Protein AF-A0A9J6QCY3-F1 (afdb_monomer)

Solvent-accessible surface area (backbone atoms only — not comparable to full-atom values): 6955 Å² total; per-residue (Å²): 139,77,84,86,70,73,96,70,59,97,80,61,74,57,69,66,60,57,53,52,51,51,53,46,30,73,78,36,60,79,44,43,41,66,55,47,47,51,53,42,42,75,72,70,43,91,70,72,58,58,68,56,45,37,52,52,29,56,79,67,72,49,56,43,74,75,78,81,73,84,75,84,85,71,83,89,66,48,100,48,88,86,70,32,75,53,72,49,66,72,63,67,48,83,44,91,100,48,70,41,66,49,75,46,78,43,73,52

Nearest PDB structures (foldseek):
  7egh-assembly1_A  TM=1.444E-01  e=7.334E+00  Homo sapiens

Organism: NCBI:txid2926470

pLDDT: mean 86.69, std 13.86, range [41.97, 98.12]

Secondary structure (DSSP, 8-state):
----S-S--TT---HHHHHHHHHHHHH-TT--HHHHHHHHHHTT-----HHHHHHHHHHTT---SPPPPPP--S----SSTTS-EEEEE---EEETTEEE-PEEEEE-

Foldseek 3Di:
DDDPDDPDDVPPDDVVQLVLLVVLCVVPVQDALVVSQVVVVVVVDDDDDSVVSRVSCVVVVSGHDDDPDDPPPDDPADPDWPPDKDWDFPDWDDDDPGIDTDIDIDGD

Radius of gyration: 24.91 Å; Cα contacts (8 Å, |Δi|>4): 96; chains: 1; bounding box: 46×58×63 Å

Sequence (108 aa):
DRSRAPRHSPNQTPDVTTDLLRIAHATHARWGARKVKRWLEDLGHAMPACSTVHNLMARHGLLPGLPPGIPATGRFEHDEPNRLWQMDFKGHFPFGGGRCHPLTLLDD

Structure (mmCIF, N/CA/C/O backbone):
data_AF-A0A9J6QCY3-F1
#
_entry.id   AF-A0A9J6QCY3-F1
#
loop_
_atom_site.group_PDB
_atom_site.id
_atom_site.type_symbol
_atom_site.label_atom_id
_atom_site.label_alt_id
_atom_site.label_comp_id
_atom_site.label_asym_id
_atom_site.label_entity_id
_atom_site.label_seq_id
_atom_site.pdbx_PDB_ins_code
_atom_site.Cartn_x
_atom_site.Cartn_y
_atom_site.Cartn_z
_atom_site.occupancy
_atom_site.B_iso_or_equiv
_atom_site.auth_seq_id
_atom_site.auth_comp_id
_atom_site.auth_asym_id
_atom_site.auth_atom_id
_atom_site.pdbx_PDB_model_num
ATOM 1 N N . ASP A 1 1 ? -0.848 -35.412 17.802 1.00 52.56 1 ASP A N 1
ATOM 2 C CA . ASP A 1 1 ? -0.262 -34.065 17.782 1.00 52.56 1 ASP A CA 1
ATOM 3 C C . ASP A 1 1 ? -1.228 -33.101 18.465 1.00 52.56 1 ASP A C 1
ATOM 5 O O . ASP A 1 1 ? -2.372 -33.011 18.034 1.00 52.56 1 ASP A O 1
ATOM 9 N N . ARG A 1 2 ? -0.872 -32.528 19.622 1.00 44.38 2 ARG A N 1
ATOM 10 C CA . ARG A 1 2 ? -1.777 -31.658 20.401 1.00 44.38 2 ARG A CA 1
ATOM 11 C C . ARG A 1 2 ? -1.351 -30.208 20.204 1.00 44.38 2 ARG A C 1
ATOM 13 O O . ARG A 1 2 ? -0.189 -29.876 20.414 1.00 44.38 2 ARG A O 1
ATOM 20 N N . SER A 1 3 ? -2.309 -29.361 19.828 1.00 51.38 3 SER A N 1
ATOM 21 C CA . SER A 1 3 ? -2.117 -27.916 19.674 1.00 51.38 3 SER A CA 1
ATOM 22 C C . SER A 1 3 ? -1.394 -27.313 20.886 1.00 51.38 3 SER A C 1
ATOM 24 O O . SER A 1 3 ? -1.799 -27.527 22.029 1.00 51.38 3 SER A O 1
ATOM 26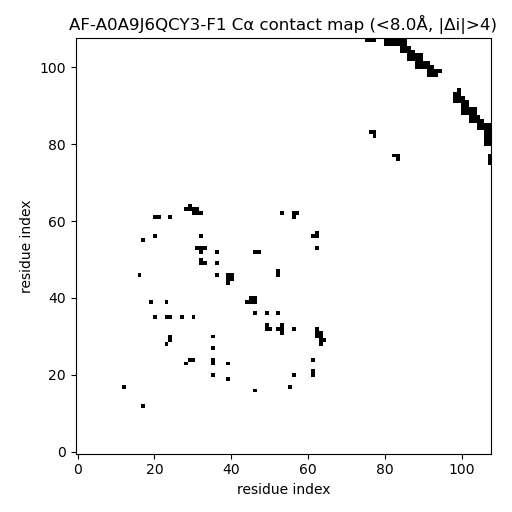 N N . ARG A 1 4 ? -0.324 -26.551 20.620 1.00 66.81 4 ARG A N 1
ATOM 27 C CA . ARG A 1 4 ? 0.487 -25.821 21.616 1.00 66.81 4 ARG A CA 1
ATOM 28 C C . ARG A 1 4 ? -0.078 -24.433 21.941 1.00 66.81 4 ARG A C 1
ATOM 30 O O . ARG A 1 4 ? 0.583 -23.652 22.619 1.00 66.81 4 ARG A O 1
ATOM 37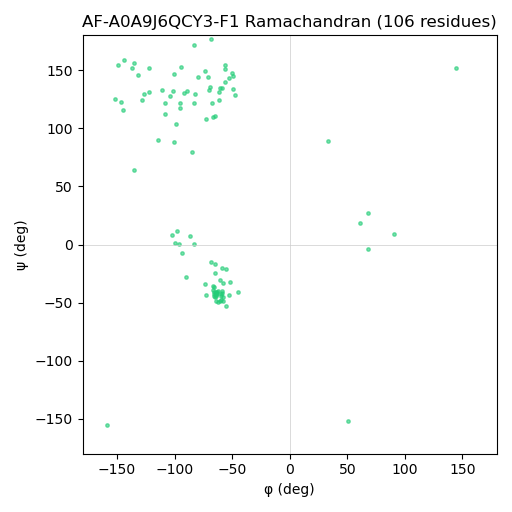 N N . ALA A 1 5 ? -1.265 -24.100 21.435 1.00 54.53 5 ALA A N 1
ATOM 38 C CA . ALA A 1 5 ? -1.876 -22.807 21.699 1.00 54.53 5 ALA A CA 1
ATOM 39 C C . ALA A 1 5 ? -2.328 -22.713 23.173 1.00 54.53 5 ALA A C 1
ATOM 41 O O . ALA A 1 5 ? -2.954 -23.649 23.682 1.00 54.53 5 ALA A O 1
ATOM 42 N N . PRO A 1 6 ? -2.027 -21.607 23.880 1.00 59.25 6 PRO A N 1
ATOM 43 C CA . PRO A 1 6 ? -2.514 -21.393 25.237 1.00 59.25 6 PRO A CA 1
ATOM 44 C C . PRO A 1 6 ? -4.047 -21.359 25.243 1.00 59.25 6 PRO A C 1
ATOM 46 O O . PRO A 1 6 ? -4.664 -20.700 24.411 1.00 59.25 6 PRO A O 1
ATOM 49 N N . ARG A 1 7 ? -4.667 -22.066 26.199 1.00 56.66 7 ARG A N 1
ATOM 50 C CA . ARG A 1 7 ? -6.137 -22.182 26.314 1.00 56.66 7 ARG A CA 1
ATOM 51 C C . ARG A 1 7 ? -6.832 -20.856 26.632 1.00 56.66 7 ARG A C 1
ATOM 53 O O . ARG A 1 7 ? -8.042 -20.757 26.497 1.00 56.66 7 ARG A O 1
ATOM 60 N N . HIS A 1 8 ? -6.070 -19.871 27.090 1.00 41.97 8 HIS A N 1
ATOM 61 C CA . HIS A 1 8 ? -6.556 -18.564 27.488 1.00 41.97 8 HIS A CA 1
ATOM 62 C C . HIS A 1 8 ? -5.499 -17.530 27.100 1.00 41.97 8 HIS A C 1
ATOM 64 O O . HIS A 1 8 ? -4.373 -17.579 27.599 1.00 41.97 8 HIS A O 1
ATOM 70 N N . SER A 1 9 ? -5.840 -16.621 26.185 1.00 57.78 9 SER A N 1
ATOM 71 C CA . SER A 1 9 ? -5.009 -15.463 25.862 1.00 57.78 9 SER A CA 1
ATOM 72 C C . SER A 1 9 ? -5.704 -14.218 26.413 1.00 57.78 9 SER A C 1
ATOM 74 O O . SER A 1 9 ? -6.757 -13.852 25.900 1.00 57.78 9 SER A O 1
ATOM 76 N N . PRO A 1 10 ? -5.146 -13.548 27.436 1.00 53.09 10 PRO A N 1
ATOM 77 C CA . PRO A 1 10 ? -5.741 -12.340 28.018 1.00 53.09 10 PRO A CA 1
ATOM 78 C C . PRO A 1 10 ? -5.934 -11.200 27.004 1.00 53.09 10 PRO A C 1
ATOM 80 O O . PRO A 1 10 ? -6.740 -10.307 27.224 1.00 53.09 10 PRO A O 1
ATOM 83 N N . ASN A 1 11 ? -5.204 -11.251 25.883 1.00 52.69 11 ASN A N 1
ATOM 84 C CA . ASN A 1 11 ? -5.264 -10.285 24.787 1.00 52.69 11 ASN A CA 1
ATOM 85 C C . ASN A 1 11 ? -6.151 -10.748 23.621 1.00 52.69 11 ASN A C 1
ATOM 87 O O . ASN A 1 11 ? -6.091 -10.167 22.534 1.00 52.69 11 ASN A O 1
ATOM 91 N N . GLN A 1 12 ? -6.941 -11.810 23.800 1.00 57.03 12 GLN A N 1
ATOM 92 C CA . GLN A 1 12 ? -7.908 -12.222 22.794 1.00 57.03 12 GLN A CA 1
ATOM 93 C C . GLN A 1 12 ? -8.977 -11.134 22.692 1.00 57.03 12 GLN A C 1
ATOM 95 O O . GLN A 1 12 ? -9.743 -10.900 23.623 1.00 57.03 12 GLN A O 1
ATOM 100 N N . THR A 1 13 ? -8.972 -10.407 21.574 1.00 57.66 13 THR A N 1
ATOM 101 C CA . THR A 1 13 ? -9.986 -9.387 21.306 1.00 57.66 13 THR A CA 1
ATOM 102 C C . THR A 1 13 ? -11.361 -10.060 21.325 1.00 57.66 13 THR A C 1
ATOM 104 O O . THR A 1 13 ? -11.477 -11.138 20.736 1.00 57.66 1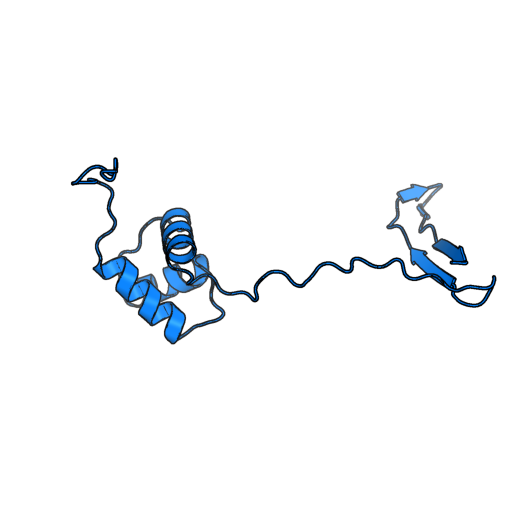3 THR A O 1
ATOM 107 N N . PRO A 1 14 ? -12.374 -9.477 21.994 1.00 62.47 14 PRO A N 1
ATOM 108 C CA . PRO A 1 14 ? -13.687 -10.097 22.112 1.00 62.47 14 PRO A CA 1
ATOM 109 C C . PRO A 1 14 ? -14.249 -10.480 20.743 1.00 62.47 14 PRO A C 1
ATOM 111 O O . PRO A 1 14 ? -14.090 -9.724 19.780 1.00 62.47 14 PRO A O 1
ATOM 114 N N . ASP A 1 15 ? -14.957 -11.608 20.675 1.00 71.06 15 ASP A N 1
ATOM 115 C CA . ASP A 1 15 ? -15.603 -12.086 19.443 1.00 71.06 15 ASP A CA 1
ATOM 116 C C . ASP A 1 15 ? -16.480 -10.995 18.798 1.00 71.06 15 ASP A C 1
ATOM 118 O O . ASP A 1 15 ? -16.471 -10.825 17.579 1.0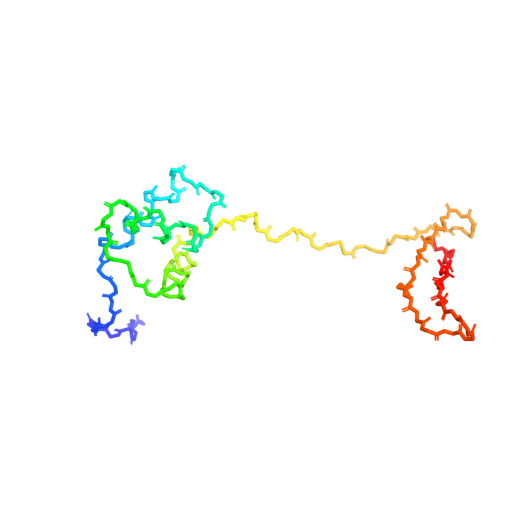0 71.06 15 ASP A O 1
ATOM 122 N N . VAL A 1 16 ? -17.076 -10.130 19.628 1.00 82.38 16 VAL A N 1
ATOM 123 C CA . VAL A 1 16 ? -17.847 -8.942 19.229 1.00 82.38 16 VAL A CA 1
ATOM 124 C C . VAL A 1 16 ? -17.082 -8.017 18.275 1.00 82.38 16 VAL A C 1
ATOM 126 O O . VAL A 1 16 ? -17.650 -7.545 17.294 1.00 82.38 16 VAL A O 1
ATOM 129 N N . THR A 1 17 ? -15.795 -7.739 18.515 1.00 88.81 17 THR A N 1
ATOM 130 C CA . THR A 1 17 ? -15.024 -6.866 17.613 1.00 88.81 17 THR A CA 1
ATOM 131 C C . THR A 1 17 ? -14.855 -7.526 16.252 1.00 88.81 17 THR A C 1
ATOM 133 O O . THR A 1 17 ? -14.980 -6.861 15.229 1.00 88.81 17 THR A O 1
ATOM 136 N N . THR A 1 18 ? -14.597 -8.832 16.223 1.00 89.44 18 THR A N 1
ATOM 137 C CA . THR A 1 18 ? -14.444 -9.577 14.968 1.00 89.44 18 THR A CA 1
ATOM 138 C C . THR A 1 18 ? -15.749 -9.587 14.177 1.00 89.44 18 THR A C 1
ATOM 140 O O . THR A 1 18 ? -15.722 -9.368 12.966 1.00 89.44 18 THR A O 1
ATOM 143 N N . ASP A 1 19 ? -16.887 -9.759 14.846 1.00 92.50 19 ASP A N 1
ATOM 144 C CA . ASP A 1 19 ? -18.206 -9.717 14.211 1.00 92.50 19 ASP A CA 1
ATOM 145 C C . ASP A 1 19 ? -18.527 -8.337 13.632 1.00 92.50 19 ASP A C 1
ATOM 147 O O . ASP A 1 19 ? -18.952 -8.236 12.478 1.00 92.50 19 ASP A O 1
ATOM 151 N N . LEU A 1 20 ? -18.214 -7.259 14.360 1.00 95.12 20 LEU A N 1
ATOM 152 C CA . LEU A 1 20 ? -18.324 -5.894 13.836 1.00 95.12 20 LEU A CA 1
ATOM 153 C C . LEU A 1 20 ? -17.457 -5.692 12.587 1.00 95.12 20 LEU A C 1
ATOM 155 O O . LEU A 1 20 ? -17.901 -5.070 11.623 1.00 95.12 20 LEU A O 1
ATOM 159 N N . LEU A 1 21 ? -16.240 -6.247 12.563 1.00 95.25 21 LEU A N 1
ATOM 160 C CA . LEU A 1 21 ? -15.371 -6.181 11.386 1.00 95.25 21 LEU A CA 1
ATOM 161 C C . LEU A 1 21 ? -15.936 -6.977 10.201 1.00 95.25 21 LEU A C 1
ATOM 163 O O . LEU A 1 21 ? -15.794 -6.525 9.065 1.00 95.25 21 LEU A O 1
ATOM 167 N N . ARG A 1 22 ? -16.598 -8.120 10.431 1.00 94.19 22 ARG A N 1
ATOM 168 C CA . ARG A 1 22 ? -17.275 -8.884 9.365 1.00 94.19 22 ARG A CA 1
ATOM 169 C C . ARG A 1 22 ? -18.451 -8.111 8.784 1.00 94.19 22 ARG A C 1
ATOM 171 O O . ARG A 1 22 ? -18.569 -8.038 7.564 1.00 94.19 22 ARG A O 1
ATOM 178 N N . ILE A 1 23 ? -19.273 -7.501 9.638 1.00 94.69 23 ILE A N 1
ATOM 179 C CA . ILE A 1 23 ? -20.389 -6.646 9.212 1.00 94.69 23 ILE A CA 1
ATOM 180 C C . ILE A 1 23 ? -19.848 -5.462 8.406 1.00 94.69 23 ILE A C 1
ATOM 182 O O . ILE A 1 23 ? -20.299 -5.219 7.291 1.00 94.69 23 ILE A O 1
ATOM 186 N N . ALA A 1 24 ? -18.827 -4.772 8.919 1.00 95.44 24 ALA A N 1
ATOM 187 C CA . ALA A 1 24 ? -18.203 -3.653 8.224 1.00 95.44 24 ALA A CA 1
ATOM 188 C C . ALA A 1 24 ? -17.628 -4.063 6.861 1.00 95.44 24 ALA A C 1
ATOM 190 O O . ALA A 1 24 ? -17.793 -3.338 5.884 1.00 95.44 24 ALA A O 1
ATOM 191 N N . HIS A 1 25 ? -16.980 -5.227 6.778 1.00 94.62 25 HIS A N 1
ATOM 192 C CA . HIS A 1 25 ? -16.448 -5.752 5.525 1.00 94.62 25 HIS A CA 1
ATOM 193 C C . HIS A 1 25 ? -17.562 -6.099 4.526 1.00 94.62 25 HIS A C 1
ATOM 195 O O . HIS A 1 25 ? -17.448 -5.750 3.355 1.00 94.62 25 HIS A O 1
ATOM 201 N N . ALA A 1 26 ? -18.657 -6.719 4.975 1.00 93.44 26 ALA A N 1
ATOM 202 C CA . ALA A 1 26 ? -19.800 -7.034 4.118 1.00 93.44 26 ALA A CA 1
ATOM 203 C C . ALA A 1 26 ? -20.478 -5.767 3.566 1.00 93.44 26 ALA A C 1
ATOM 205 O O . ALA A 1 26 ? -20.813 -5.707 2.385 1.00 93.44 26 ALA A O 1
ATOM 206 N N . THR A 1 27 ? -20.621 -4.729 4.393 1.00 95.81 27 THR A N 1
ATOM 207 C CA . THR A 1 27 ? -21.200 -3.437 3.988 1.00 95.81 27 THR A CA 1
ATOM 208 C C . THR A 1 27 ? -20.240 -2.623 3.112 1.00 95.81 27 THR A C 1
ATOM 210 O O . THR A 1 27 ? -20.660 -1.909 2.199 1.00 95.81 27 THR A O 1
ATOM 213 N N . HIS A 1 28 ? -18.932 -2.725 3.366 1.00 95.38 28 HIS A N 1
ATOM 214 C CA . HIS A 1 28 ? -17.899 -1.898 2.747 1.00 95.38 28 HIS A CA 1
ATOM 215 C C . HIS A 1 28 ? -16.686 -2.720 2.285 1.00 95.38 28 HIS A C 1
ATOM 217 O O . HIS A 1 28 ? -15.555 -2.494 2.720 1.00 95.38 28 HIS A O 1
ATOM 223 N N . ALA A 1 29 ? -16.894 -3.618 1.319 1.00 91.81 29 ALA A N 1
ATOM 224 C CA . ALA A 1 29 ? -15.892 -4.591 0.859 1.00 91.81 29 ALA A CA 1
ATOM 225 C C . ALA A 1 29 ? -14.542 -4.000 0.393 1.00 91.81 29 ALA A C 1
ATOM 227 O O . ALA A 1 29 ? -13.529 -4.693 0.362 1.00 91.81 29 ALA A O 1
ATOM 228 N N . ARG A 1 30 ? -14.498 -2.711 0.023 1.00 93.31 30 ARG A N 1
ATOM 229 C CA . ARG A 1 30 ? -13.276 -2.017 -0.433 1.00 93.31 30 ARG A CA 1
ATOM 230 C C . ARG A 1 30 ? -12.552 -1.235 0.669 1.00 93.31 30 ARG A C 1
ATOM 232 O O . ARG A 1 30 ? -11.563 -0.558 0.387 1.00 93.31 30 ARG A O 1
ATOM 239 N N . TRP A 1 31 ? -13.048 -1.241 1.904 1.00 96.19 31 TRP A N 1
ATOM 240 C CA . TRP A 1 31 ? -12.483 -0.430 2.980 1.00 96.19 31 TRP A CA 1
ATOM 241 C C . TRP A 1 31 ? -11.428 -1.178 3.781 1.00 96.19 31 TRP A C 1
ATOM 243 O O . TRP A 1 31 ? -11.629 -2.293 4.244 1.00 96.19 31 TRP A O 1
ATOM 253 N N . GLY A 1 32 ? -10.282 -0.522 3.968 1.00 94.44 32 GLY A N 1
ATOM 254 C CA . GLY A 1 32 ? -9.214 -1.030 4.820 1.00 94.44 32 GLY A CA 1
ATOM 255 C C . GLY A 1 32 ? -9.449 -0.693 6.289 1.00 94.44 32 GLY A C 1
ATOM 256 O O . GLY A 1 32 ? -10.292 0.142 6.626 1.00 94.44 32 GLY A O 1
ATOM 257 N N . ALA A 1 33 ? -8.614 -1.273 7.152 1.00 96.19 33 ALA A N 1
ATOM 258 C CA . ALA A 1 33 ? -8.680 -1.149 8.610 1.00 96.19 33 ALA A CA 1
ATOM 259 C C . ALA A 1 33 ? -8.910 0.274 9.130 1.00 96.19 33 ALA A C 1
ATOM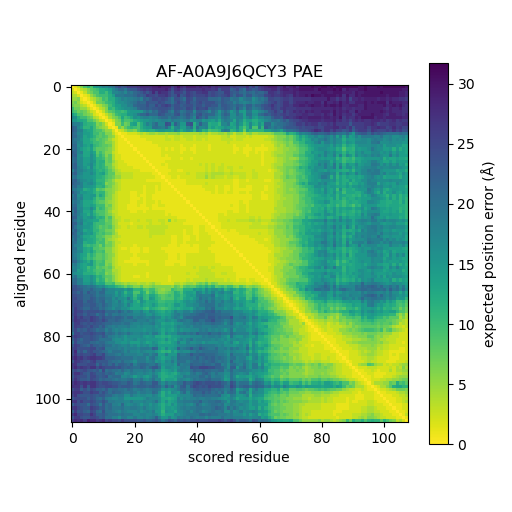 261 O O . ALA A 1 33 ? -9.706 0.476 10.039 1.00 96.19 33 ALA A O 1
ATOM 262 N N . ARG A 1 34 ? -8.264 1.279 8.527 1.00 97.12 34 ARG A N 1
ATOM 263 C CA . ARG A 1 34 ? -8.403 2.680 8.947 1.00 97.12 34 ARG A CA 1
ATOM 264 C C . ARG A 1 34 ? -9.820 3.222 8.749 1.00 97.12 34 ARG A C 1
ATOM 266 O O . ARG A 1 34 ? -10.343 3.880 9.641 1.00 97.12 34 ARG A O 1
ATOM 273 N N . LYS A 1 35 ? -10.431 2.947 7.591 1.00 97.31 35 LYS A N 1
ATOM 274 C CA . LYS A 1 35 ? -11.793 3.404 7.271 1.00 97.31 35 LYS A CA 1
ATOM 275 C C . LYS A 1 35 ? -12.830 2.620 8.067 1.00 97.31 35 LYS A C 1
ATOM 277 O O . LYS A 1 35 ? -13.713 3.229 8.653 1.00 97.31 35 LYS A O 1
ATOM 282 N N . VAL A 1 36 ? -12.662 1.299 8.151 1.00 97.19 36 VAL A N 1
ATOM 283 C CA . VAL A 1 36 ? -13.521 0.423 8.960 1.00 97.19 36 VAL A CA 1
ATOM 284 C C . VAL A 1 36 ? -13.514 0.843 10.428 1.00 97.19 36 VAL A C 1
ATOM 286 O O . VAL A 1 36 ? -14.577 1.028 11.008 1.00 97.19 36 VAL A O 1
ATOM 289 N N . LYS A 1 37 ? -12.327 1.061 11.013 1.00 97.31 37 LYS A N 1
ATOM 290 C CA . LYS A 1 37 ? -12.190 1.550 12.389 1.00 97.31 37 LYS A CA 1
ATOM 291 C C . LYS A 1 37 ? -12.959 2.852 12.585 1.00 97.31 37 LYS A C 1
ATOM 293 O O . LYS A 1 37 ? -13.771 2.929 13.497 1.00 97.31 37 LYS A O 1
ATOM 298 N N . ARG A 1 38 ? -12.712 3.850 11.727 1.00 98.12 38 ARG A N 1
ATOM 299 C CA . ARG A 1 38 ? -13.350 5.163 11.857 1.00 98.12 38 ARG A CA 1
ATOM 300 C C . ARG A 1 38 ? -14.873 5.063 11.776 1.00 98.12 38 ARG A C 1
ATOM 302 O O . ARG A 1 38 ? -15.553 5.647 12.603 1.00 98.12 38 ARG A O 1
ATOM 309 N N . TRP A 1 39 ? -15.383 4.290 10.825 1.00 97.69 39 TRP A N 1
ATOM 310 C CA . TRP A 1 39 ? -16.818 4.087 10.650 1.00 97.69 39 TRP A CA 1
ATOM 311 C C . TRP A 1 39 ? -17.473 3.409 11.856 1.00 97.69 39 TRP A C 1
ATOM 313 O O . TRP A 1 39 ? -18.521 3.851 12.309 1.00 97.69 39 TRP A O 1
ATOM 323 N N . LEU A 1 40 ? -16.837 2.381 12.424 1.00 96.94 40 LEU A N 1
ATOM 324 C CA . LEU A 1 40 ? -17.332 1.729 13.639 1.00 96.94 40 LEU A CA 1
ATOM 325 C C . LEU A 1 40 ? -17.295 2.671 14.854 1.00 96.94 40 LEU A C 1
ATOM 327 O O . LEU A 1 40 ? -18.213 2.645 15.668 1.00 96.94 40 LEU A O 1
ATOM 331 N N . GLU A 1 41 ? -16.281 3.533 14.959 1.00 97.38 41 GLU A N 1
ATOM 332 C CA . GLU A 1 41 ? -16.223 4.575 15.995 1.00 97.38 41 GLU A CA 1
ATOM 333 C C . GLU A 1 41 ? -17.313 5.636 15.815 1.00 97.38 41 GLU A C 1
ATOM 335 O O . GLU A 1 41 ? -17.920 6.050 16.799 1.00 97.38 41 GLU A O 1
ATOM 340 N N . ASP A 1 42 ? -17.609 6.034 14.574 1.00 97.69 42 ASP A N 1
ATOM 341 C CA . ASP A 1 42 ? -18.704 6.959 14.259 1.00 97.69 42 ASP A CA 1
ATOM 342 C C . ASP A 1 42 ? -20.086 6.352 14.595 1.00 97.69 42 ASP A C 1
ATOM 344 O O . ASP A 1 42 ? -21.025 7.086 14.895 1.00 97.69 42 ASP A O 1
ATOM 348 N N . LEU A 1 43 ? -20.204 5.017 14.619 1.00 96.44 43 LEU A N 1
ATOM 349 C CA . LEU A 1 43 ? -21.379 4.279 15.108 1.00 96.44 43 LEU A CA 1
ATOM 350 C C . LEU A 1 43 ? -21.395 4.080 16.638 1.00 96.44 43 LEU A C 1
ATOM 352 O O . LEU A 1 43 ? -22.328 3.480 17.170 1.00 96.44 43 LEU A O 1
ATOM 356 N N . GLY A 1 44 ? -20.383 4.575 17.356 1.00 96.19 44 GLY A N 1
ATOM 357 C CA . GLY A 1 44 ? -20.295 4.506 18.816 1.00 96.19 44 GLY A CA 1
ATOM 358 C C . GLY A 1 44 ? -19.580 3.270 19.367 1.00 96.19 44 GLY A C 1
ATOM 359 O O . GLY A 1 44 ? -19.582 3.055 20.580 1.00 96.19 44 GLY A O 1
ATOM 360 N N . HIS A 1 45 ? -18.945 2.452 18.523 1.00 94.62 45 HIS A N 1
ATOM 361 C CA . HIS A 1 45 ? -18.161 1.312 18.992 1.00 94.62 45 HIS A CA 1
ATOM 362 C C . HIS A 1 45 ? -16.754 1.738 19.425 1.00 94.62 45 HIS A C 1
ATOM 364 O O . HIS A 1 45 ? -16.009 2.360 18.667 1.00 94.62 45 HIS A O 1
ATOM 370 N N . ALA A 1 46 ? -16.345 1.330 20.627 1.00 93.19 46 ALA A N 1
ATOM 371 C CA . ALA A 1 46 ? -14.960 1.457 21.064 1.00 93.19 46 ALA A CA 1
ATOM 372 C C . ALA A 1 46 ? -14.082 0.435 20.321 1.00 93.19 46 ALA A C 1
ATOM 374 O O . ALA A 1 46 ? -14.155 -0.768 20.576 1.00 93.19 46 ALA A O 1
ATOM 375 N N . MET A 1 47 ? -13.250 0.917 19.396 1.00 93.38 47 MET A N 1
ATOM 376 C CA . MET A 1 47 ? -12.377 0.072 18.582 1.00 93.38 47 MET A CA 1
ATOM 377 C C . MET A 1 47 ? -10.935 0.072 19.105 1.00 93.38 47 MET A C 1
ATOM 379 O O . MET A 1 47 ? -10.445 1.100 19.577 1.00 93.38 47 MET A O 1
ATOM 383 N N . PRO A 1 48 ? -10.202 -1.051 18.983 1.00 93.44 48 PRO A N 1
ATOM 384 C CA . PRO A 1 48 ? -8.794 -1.093 19.346 1.00 93.44 48 PRO A CA 1
ATOM 385 C C . PRO A 1 48 ? -7.944 -0.247 18.384 1.00 93.44 48 PRO A C 1
ATOM 387 O O . PRO A 1 48 ? -8.419 0.305 17.384 1.00 93.44 48 PRO A O 1
ATOM 390 N N . ALA A 1 49 ? -6.642 -0.173 18.669 1.00 95.00 49 ALA A N 1
ATOM 391 C CA . ALA A 1 49 ? -5.678 0.496 17.804 1.00 95.00 49 ALA A CA 1
ATOM 392 C C . ALA A 1 49 ? -5.797 0.029 16.340 1.00 95.00 49 ALA A C 1
ATOM 394 O O . ALA A 1 49 ? -6.097 -1.132 16.052 1.00 95.00 49 ALA A O 1
ATOM 395 N N . CYS A 1 50 ? -5.518 0.932 15.395 1.00 96.12 50 CYS A N 1
ATOM 396 C CA . CYS A 1 50 ? -5.652 0.641 13.964 1.00 96.12 50 CYS A CA 1
ATOM 397 C C . CYS A 1 50 ? -4.801 -0.563 13.518 1.00 96.12 50 CYS A C 1
ATOM 399 O O . CYS A 1 50 ? -5.218 -1.305 12.631 1.00 96.12 50 CYS A O 1
ATOM 401 N N . SER A 1 51 ? -3.634 -0.774 14.134 1.00 95.19 51 SER A N 1
ATOM 402 C CA . SER A 1 51 ? -2.785 -1.949 13.905 1.00 95.19 51 SER A CA 1
ATOM 403 C C . SER A 1 51 ? -3.468 -3.248 14.341 1.00 95.19 51 SER A C 1
ATOM 405 O O . SER A 1 51 ? -3.441 -4.228 13.604 1.00 95.19 51 SER A O 1
ATOM 407 N N . THR A 1 52 ? -4.152 -3.253 15.487 1.00 94.06 52 THR A N 1
ATOM 408 C CA . THR A 1 52 ? -4.938 -4.403 15.960 1.00 94.06 52 THR A CA 1
ATOM 409 C C . THR A 1 52 ? -6.105 -4.702 15.024 1.00 94.06 52 THR A C 1
ATOM 411 O O . THR A 1 52 ? -6.295 -5.855 14.647 1.00 94.06 52 THR A O 1
ATOM 414 N N . VAL A 1 53 ? -6.843 -3.675 14.584 1.00 95.31 53 VAL A N 1
ATOM 415 C CA . VAL A 1 53 ? -7.918 -3.835 13.586 1.00 95.31 53 VAL A CA 1
ATOM 416 C C . VAL A 1 53 ? -7.370 -4.440 12.294 1.00 95.31 53 VAL A C 1
ATOM 418 O O . VAL A 1 53 ? -7.947 -5.385 11.764 1.00 95.31 53 VAL A O 1
ATOM 421 N N . HIS A 1 54 ? -6.231 -3.940 11.809 1.00 95.56 54 HIS A N 1
ATOM 422 C CA . HIS A 1 54 ? -5.578 -4.479 10.620 1.00 95.56 54 HIS A CA 1
ATOM 423 C C . HIS A 1 54 ? -5.193 -5.951 10.791 1.00 95.56 54 HIS A C 1
ATOM 425 O O . HIS A 1 54 ? -5.524 -6.761 9.931 1.00 95.56 54 HIS A O 1
ATOM 431 N N . ASN A 1 55 ? -4.562 -6.310 11.911 1.00 94.06 55 ASN A N 1
ATOM 432 C CA . ASN A 1 55 ? -4.153 -7.686 12.189 1.00 94.06 55 ASN A CA 1
ATOM 433 C C . ASN A 1 55 ? -5.352 -8.640 12.280 1.00 94.06 55 ASN A C 1
ATOM 435 O O . ASN A 1 55 ? -5.289 -9.751 11.756 1.00 94.06 55 ASN A O 1
ATOM 439 N N . LEU A 1 56 ? -6.455 -8.207 12.899 1.00 92.62 56 LEU A N 1
ATOM 440 C CA . LEU A 1 56 ? -7.698 -8.980 12.946 1.00 92.62 56 LEU A CA 1
ATOM 441 C C . LEU A 1 56 ? -8.285 -9.165 11.545 1.00 92.62 56 LEU A C 1
ATOM 443 O O . LEU A 1 56 ? -8.577 -10.291 11.149 1.00 92.62 56 LEU A O 1
ATOM 447 N N . MET A 1 57 ? -8.396 -8.089 10.762 1.00 94.12 57 MET A N 1
ATOM 448 C CA . MET A 1 57 ? -8.879 -8.184 9.384 1.00 94.12 57 MET A CA 1
ATOM 449 C C . MET A 1 57 ? -7.996 -9.105 8.534 1.00 94.12 57 MET A C 1
ATOM 451 O O . MET A 1 57 ? -8.527 -9.927 7.797 1.00 94.12 57 MET A O 1
ATOM 455 N N . ALA A 1 58 ? -6.669 -9.024 8.665 1.00 92.62 58 ALA A N 1
ATOM 456 C CA . ALA A 1 58 ? -5.730 -9.888 7.950 1.00 92.62 58 ALA A CA 1
ATOM 457 C C . ALA A 1 58 ? -5.924 -11.364 8.322 1.00 92.62 58 ALA A C 1
ATOM 459 O O . ALA A 1 58 ? -6.097 -12.209 7.446 1.00 92.62 58 ALA A O 1
ATOM 460 N N . ARG A 1 59 ? -5.972 -11.670 9.626 1.00 90.19 59 ARG A N 1
ATOM 461 C CA . ARG A 1 59 ? -6.163 -13.033 10.145 1.00 90.19 59 ARG A CA 1
ATOM 462 C C . ARG A 1 59 ? -7.487 -13.657 9.697 1.00 90.19 59 ARG A C 1
ATOM 464 O O . ARG A 1 59 ? -7.565 -14.874 9.561 1.00 90.19 59 ARG A O 1
ATOM 471 N N . HIS A 1 60 ? -8.516 -12.837 9.491 1.00 90.50 60 HIS A N 1
ATOM 472 C CA . HIS A 1 60 ? -9.857 -13.282 9.112 1.00 90.50 60 HIS A CA 1
ATOM 473 C C . HIS A 1 60 ? -10.188 -13.100 7.623 1.00 90.50 60 HIS A C 1
ATOM 475 O O . HIS A 1 60 ? -11.334 -13.325 7.243 1.00 90.50 60 HIS A O 1
ATOM 481 N N . GLY A 1 61 ? -9.219 -12.719 6.782 1.00 90.81 61 GLY A N 1
ATOM 482 C CA . GLY A 1 61 ? -9.431 -12.564 5.337 1.00 90.81 61 GLY A CA 1
ATOM 483 C C . GLY A 1 61 ? -10.356 -11.403 4.954 1.00 90.81 61 GLY A C 1
ATOM 484 O O . GLY A 1 61 ? -11.007 -11.456 3.921 1.00 90.81 61 GLY A O 1
ATOM 485 N N . LEU A 1 62 ? -10.433 -10.364 5.789 1.00 93.06 62 LEU A N 1
ATOM 486 C CA . LEU A 1 62 ? -11.321 -9.205 5.619 1.00 93.06 62 LEU A CA 1
ATOM 487 C C . LEU A 1 62 ? -10.607 -7.978 5.031 1.00 93.06 62 LEU A C 1
ATOM 489 O O . LEU A 1 62 ? -11.208 -6.906 4.923 1.00 93.06 62 LEU A O 1
ATOM 493 N N . LEU A 1 63 ? -9.312 -8.072 4.714 1.00 93.12 63 LEU A N 1
ATOM 494 C CA . LEU A 1 63 ? -8.608 -6.962 4.074 1.00 93.12 63 LEU A CA 1
ATOM 495 C C . LEU A 1 63 ? -9.118 -6.771 2.640 1.00 93.12 63 LEU A C 1
ATOM 497 O O . LEU A 1 63 ? -9.261 -7.750 1.910 1.00 93.12 63 LEU A O 1
ATOM 501 N N . PRO A 1 64 ? -9.374 -5.522 2.217 1.00 89.12 64 PRO A N 1
ATOM 502 C CA . PRO A 1 64 ? -9.766 -5.249 0.849 1.00 89.12 64 PRO A CA 1
ATOM 503 C C . PRO A 1 64 ? -8.575 -5.465 -0.082 1.00 89.12 64 PRO A C 1
ATOM 505 O O . PRO A 1 64 ? -7.439 -5.114 0.239 1.00 89.12 64 PRO A O 1
ATOM 508 N N . GLY A 1 65 ? -8.858 -5.969 -1.272 1.00 82.12 65 GLY A N 1
ATOM 509 C CA . GLY A 1 65 ? -7.857 -6.168 -2.305 1.00 82.12 65 GLY A CA 1
ATOM 510 C C . GLY A 1 65 ? -8.156 -7.422 -3.099 1.00 82.12 65 GLY A C 1
ATOM 511 O O . GLY A 1 65 ? -8.764 -8.365 -2.599 1.00 82.12 65 GLY A O 1
ATOM 512 N N . LEU A 1 66 ? -7.731 -7.413 -4.354 1.00 68.44 66 LEU A N 1
ATOM 513 C CA . LEU A 1 66 ? -7.551 -8.658 -5.077 1.00 68.44 66 LEU A CA 1
ATOM 514 C C . LEU A 1 66 ? -6.285 -9.327 -4.526 1.00 68.44 66 LEU A C 1
ATOM 516 O O . LEU A 1 66 ? -5.365 -8.611 -4.107 1.00 68.44 66 LEU A O 1
ATOM 520 N N . PRO A 1 67 ? -6.205 -10.668 -4.527 1.00 69.88 67 PRO A N 1
ATOM 521 C CA . PRO A 1 67 ? -4.909 -11.316 -4.394 1.00 69.88 67 PRO A CA 1
ATOM 522 C C . PRO A 1 67 ? -3.933 -10.667 -5.391 1.00 69.88 67 PRO A C 1
ATOM 524 O O . PRO A 1 67 ? -4.370 -10.240 -6.468 1.00 69.88 67 PRO A O 1
ATOM 527 N N . PRO A 1 68 ? -2.643 -10.526 -5.032 1.00 72.69 68 PRO A N 1
ATOM 528 C CA . PRO A 1 68 ? -1.659 -9.970 -5.950 1.00 72.69 68 PRO A CA 1
ATOM 529 C C . PRO A 1 68 ? -1.779 -10.678 -7.301 1.00 72.69 68 PRO A C 1
ATOM 531 O O . PRO A 1 68 ? -1.936 -11.900 -7.354 1.00 72.69 68 PRO A O 1
ATOM 534 N N . GLY A 1 69 ? -1.784 -9.890 -8.379 1.00 76.81 69 GLY A N 1
ATOM 535 C CA . GLY A 1 69 ? -1.859 -10.432 -9.729 1.00 76.81 69 GLY A CA 1
ATOM 536 C C . GLY A 1 69 ? -0.726 -11.426 -9.977 1.00 76.81 69 GLY A C 1
ATOM 537 O O . GLY A 1 69 ? 0.326 -11.354 -9.339 1.00 76.81 69 GLY A O 1
ATOM 538 N N . ILE A 1 70 ? -0.947 -12.359 -10.901 1.00 83.38 70 ILE A N 1
ATOM 539 C CA . ILE A 1 70 ? 0.099 -13.294 -11.318 1.00 83.38 70 ILE A CA 1
ATOM 540 C C . ILE A 1 70 ? 1.244 -12.458 -11.914 1.00 83.38 70 ILE A C 1
ATOM 542 O O . ILE A 1 70 ? 0.982 -11.658 -12.817 1.00 83.38 70 ILE A O 1
ATOM 546 N N . PRO A 1 71 ? 2.487 -12.593 -11.416 1.00 81.94 71 PRO A N 1
ATOM 547 C CA . PRO A 1 71 ? 3.625 -11.909 -12.009 1.00 81.94 71 PRO A CA 1
ATOM 548 C C . PRO A 1 71 ? 3.745 -12.269 -13.491 1.00 81.94 71 PRO A C 1
ATOM 550 O O . PRO A 1 71 ? 3.572 -13.430 -13.858 1.00 81.94 71 PRO A O 1
ATOM 553 N N . ALA A 1 72 ? 4.068 -11.295 -14.341 1.00 81.31 72 ALA A N 1
ATOM 554 C CA . ALA A 1 72 ? 4.456 -11.597 -15.712 1.00 81.31 72 ALA A CA 1
ATOM 555 C C . ALA A 1 72 ? 5.773 -12.389 -15.671 1.00 81.31 72 ALA A C 1
ATOM 557 O O . ALA A 1 72 ? 6.804 -11.862 -15.261 1.00 81.31 72 ALA A O 1
ATOM 558 N N . THR A 1 73 ? 5.718 -13.674 -16.019 1.00 84.31 73 THR A N 1
ATOM 559 C CA . THR A 1 73 ? 6.870 -14.589 -15.964 1.00 84.31 73 THR A CA 1
ATOM 560 C C . THR A 1 73 ? 7.625 -14.700 -17.289 1.00 84.31 73 THR A C 1
ATOM 562 O O . THR A 1 73 ? 8.677 -15.331 -17.329 1.00 84.31 73 THR A O 1
ATOM 565 N N . GLY A 1 74 ? 7.104 -14.111 -18.368 1.00 82.69 74 GLY A N 1
ATOM 566 C CA . GLY A 1 74 ? 7.728 -14.122 -19.691 1.00 82.69 74 GLY A CA 1
ATOM 567 C C . GLY A 1 74 ? 8.590 -12.888 -19.954 1.00 82.69 74 GLY A C 1
ATOM 568 O O . GLY A 1 74 ? 8.323 -11.811 -19.416 1.00 82.69 74 GLY A O 1
ATOM 569 N N . ARG A 1 75 ? 9.600 -13.048 -20.816 1.00 77.50 75 ARG A N 1
ATOM 570 C CA . ARG A 1 75 ? 10.251 -11.918 -21.488 1.00 77.50 75 ARG A CA 1
ATOM 571 C C . ARG A 1 75 ? 9.374 -11.481 -22.656 1.00 77.50 75 ARG A C 1
ATOM 573 O O . ARG A 1 75 ? 8.708 -12.307 -23.275 1.00 77.50 75 ARG A O 1
ATOM 580 N N . PHE A 1 76 ? 9.340 -10.182 -22.904 1.00 81.75 76 PHE A N 1
ATOM 581 C CA . PHE A 1 76 ? 8.635 -9.605 -24.038 1.00 81.75 76 PHE A CA 1
ATOM 582 C C . PHE A 1 76 ? 9.683 -9.306 -25.113 1.00 81.75 76 PHE A C 1
ATOM 584 O O . PHE A 1 76 ? 10.288 -8.245 -25.082 1.00 81.75 76 PHE A O 1
ATOM 591 N N . GLU A 1 77 ? 9.961 -10.292 -25.966 1.00 87.88 77 GLU A N 1
ATOM 592 C CA . GLU A 1 77 ? 11.022 -10.281 -26.988 1.00 87.88 77 GLU A CA 1
ATOM 593 C C . GLU A 1 77 ? 10.474 -10.834 -28.318 1.00 87.88 77 GLU A C 1
ATOM 595 O O . GLU A 1 77 ? 9.479 -11.570 -28.315 1.00 87.88 77 GLU A O 1
ATOM 600 N N . HIS A 1 78 ? 11.087 -10.468 -29.445 1.00 89.75 78 HIS A N 1
ATOM 601 C CA . HIS A 1 78 ? 10.745 -10.949 -30.785 1.00 89.75 78 HIS A CA 1
ATOM 602 C C . HIS A 1 78 ? 11.937 -11.625 -31.481 1.00 89.75 78 HIS A C 1
ATOM 604 O O . HIS A 1 78 ? 13.096 -11.291 -31.271 1.00 89.75 78 HIS A O 1
ATOM 610 N N . ASP A 1 79 ? 11.638 -12.563 -32.384 1.00 92.19 79 ASP A N 1
ATOM 611 C CA . ASP A 1 79 ? 12.652 -13.433 -33.007 1.00 92.19 79 ASP A CA 1
ATOM 612 C C . ASP A 1 79 ? 13.623 -12.716 -33.968 1.00 92.19 79 ASP A C 1
ATOM 614 O O . ASP A 1 79 ? 14.651 -13.279 -34.349 1.00 92.19 79 ASP A O 1
ATOM 618 N N . GLU A 1 80 ? 13.303 -11.492 -34.397 1.00 93.94 80 GLU A N 1
ATOM 619 C CA . GLU A 1 80 ? 14.108 -10.724 -35.348 1.00 93.94 80 GLU A CA 1
ATOM 620 C C . GLU A 1 80 ? 14.329 -9.287 -34.847 1.00 93.94 80 GLU A C 1
ATOM 622 O O . GLU A 1 80 ? 13.404 -8.689 -34.291 1.00 93.94 80 GLU A O 1
ATOM 627 N N . PRO A 1 81 ? 15.499 -8.681 -35.126 1.00 92.06 81 PRO A N 1
ATOM 628 C CA . PRO A 1 81 ? 15.746 -7.275 -34.820 1.00 92.06 81 PRO A CA 1
ATOM 629 C C . PRO A 1 81 ? 14.718 -6.340 -35.466 1.00 92.06 81 PRO A C 1
ATOM 631 O O . PRO A 1 81 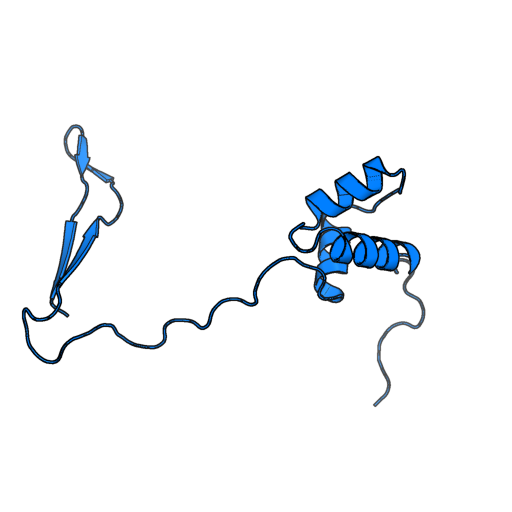? 14.225 -6.596 -36.568 1.00 92.06 81 PRO A O 1
ATOM 634 N N . ASN A 1 82 ? 14.468 -5.194 -34.840 1.00 92.56 82 ASN A N 1
ATOM 635 C CA . ASN A 1 82 ? 13.523 -4.160 -35.270 1.00 92.56 82 ASN A CA 1
ATOM 636 C C . ASN A 1 82 ? 12.058 -4.615 -35.354 1.00 92.56 82 ASN A C 1
ATOM 638 O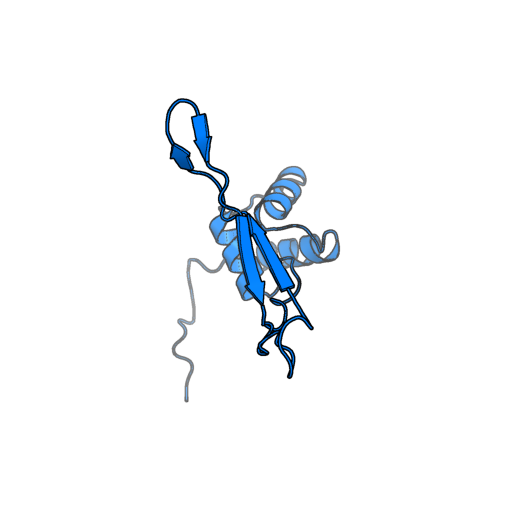 O . ASN A 1 82 ? 11.244 -3.971 -36.024 1.00 92.56 82 ASN A O 1
ATOM 642 N N . ARG A 1 83 ? 11.700 -5.721 -34.695 1.00 93.19 83 ARG A N 1
ATOM 643 C CA . ARG A 1 83 ? 10.305 -6.175 -34.585 1.00 93.19 83 ARG A CA 1
ATOM 644 C C . ARG A 1 83 ? 9.601 -5.616 -33.361 1.00 93.19 83 ARG A C 1
ATOM 646 O O . ARG A 1 83 ? 8.388 -5.413 -33.423 1.00 93.19 83 ARG A O 1
ATOM 653 N N . LEU A 1 84 ? 10.344 -5.320 -32.298 1.00 92.06 84 LEU A N 1
ATOM 654 C CA . LEU A 1 84 ? 9.816 -4.705 -31.093 1.00 92.06 84 LEU A CA 1
ATOM 655 C C . LEU A 1 84 ? 10.854 -3.783 -30.462 1.00 92.06 84 LEU A C 1
ATOM 657 O O . LEU A 1 84 ? 11.943 -4.187 -30.073 1.00 92.06 84 LEU A O 1
ATOM 661 N N . TRP A 1 85 ? 10.464 -2.519 -30.311 1.00 92.75 85 TRP A N 1
ATOM 662 C CA . TRP A 1 85 ? 11.233 -1.539 -29.559 1.00 92.75 85 TRP A CA 1
ATOM 663 C C . TRP A 1 85 ? 10.530 -1.222 -28.250 1.00 92.75 85 TRP A C 1
ATOM 665 O O . TRP A 1 85 ? 9.398 -0.733 -28.228 1.00 92.75 85 TRP A O 1
ATOM 675 N N . GLN A 1 86 ? 11.231 -1.455 -27.152 1.00 92.50 86 GLN A N 1
ATOM 676 C CA . GLN A 1 86 ? 10.826 -1.014 -25.830 1.00 92.50 86 GLN A CA 1
ATOM 677 C C . GLN A 1 86 ? 11.512 0.320 -25.539 1.00 92.50 86 GLN A C 1
ATOM 679 O O . GLN A 1 86 ? 12.740 0.415 -25.513 1.00 92.50 86 GLN A O 1
ATOM 684 N N . MET A 1 87 ? 10.712 1.371 -25.354 1.00 94.75 87 MET A N 1
ATOM 685 C CA . MET A 1 87 ? 11.207 2.732 -25.147 1.00 94.75 87 MET A CA 1
ATOM 686 C C . MET A 1 87 ? 10.582 3.341 -23.895 1.00 94.75 87 MET A C 1
ATOM 688 O O . MET A 1 87 ? 9.359 3.426 -23.782 1.00 94.75 87 MET A O 1
ATOM 692 N N . ASP A 1 88 ? 11.417 3.789 -22.960 1.00 94.88 88 ASP A N 1
ATOM 693 C CA . ASP A 1 88 ? 10.979 4.416 -21.712 1.00 94.88 88 ASP A CA 1
ATOM 694 C C . ASP A 1 88 ? 11.924 5.539 -21.275 1.00 94.88 88 ASP A C 1
ATOM 696 O O . ASP A 1 88 ? 13.081 5.590 -21.685 1.00 94.88 88 ASP A O 1
ATOM 700 N N . PHE A 1 89 ? 11.433 6.449 -20.433 1.00 95.62 89 PHE A N 1
ATOM 701 C CA . PHE A 1 89 ? 12.295 7.397 -19.732 1.00 95.62 89 PHE A CA 1
ATOM 702 C C . PHE A 1 89 ? 12.631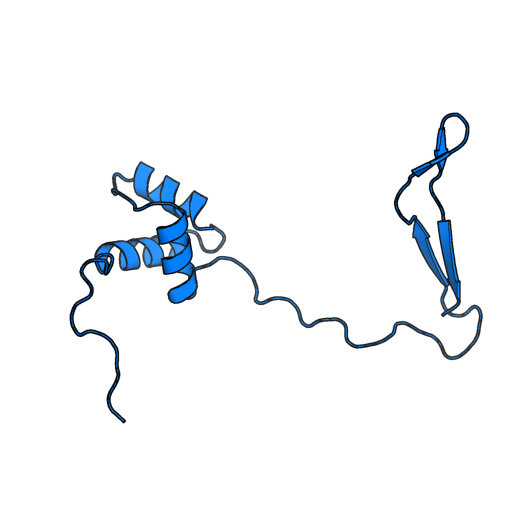 6.865 -18.340 1.00 95.62 89 PHE A C 1
ATOM 704 O O . PHE A 1 89 ? 11.739 6.705 -17.499 1.00 95.62 89 PHE A O 1
ATOM 711 N N . LYS A 1 90 ? 13.924 6.702 -18.041 1.00 88.31 90 LYS A N 1
ATOM 712 C CA . LYS A 1 90 ? 14.379 6.282 -16.707 1.00 88.31 90 LYS A CA 1
ATOM 713 C C . LYS A 1 90 ? 14.505 7.469 -15.767 1.00 88.31 90 LYS A C 1
ATOM 715 O O . LYS A 1 90 ? 15.601 7.962 -15.514 1.00 88.31 90 LYS A O 1
ATOM 720 N N . GLY A 1 91 ? 13.367 7.913 -15.232 1.00 92.31 91 GLY A N 1
ATOM 721 C CA . GLY A 1 91 ? 13.319 9.034 -14.292 1.00 92.31 91 GLY A CA 1
ATOM 722 C C . GLY A 1 91 ? 14.077 10.255 -14.819 1.00 92.31 91 GLY A C 1
ATOM 723 O O . GLY A 1 91 ? 14.182 10.468 -16.026 1.00 92.31 91 GLY A O 1
ATOM 724 N N . HIS A 1 92 ? 14.608 11.079 -13.923 1.00 94.56 92 HIS A N 1
ATOM 725 C CA . HIS A 1 92 ? 15.443 12.212 -14.305 1.00 94.56 92 HIS A CA 1
ATOM 726 C C . HIS A 1 92 ? 16.482 12.509 -13.234 1.00 94.56 92 HIS A C 1
ATOM 728 O O . HIS A 1 92 ? 16.272 12.234 -12.052 1.00 94.56 92 HIS A O 1
ATOM 734 N N . PHE A 1 93 ? 17.591 13.113 -13.645 1.00 95.75 93 PHE A N 1
ATOM 735 C CA . PHE A 1 93 ? 18.654 13.538 -12.739 1.00 95.75 93 PHE A CA 1
ATOM 736 C C . PHE A 1 93 ? 19.161 14.939 -13.105 1.00 95.75 93 PHE A C 1
ATOM 738 O O . PHE A 1 93 ? 19.052 15.347 -14.264 1.00 95.75 93 PHE A O 1
ATOM 745 N N . PRO A 1 94 ? 19.682 15.722 -12.144 1.00 96.69 94 PRO A N 1
ATOM 746 C CA . PRO A 1 94 ? 20.286 17.015 -12.446 1.00 96.69 94 PRO A CA 1
ATOM 747 C C . PRO A 1 94 ? 21.491 16.847 -13.376 1.00 96.69 94 PRO A C 1
ATOM 749 O O . PRO A 1 94 ? 22.368 16.027 -13.116 1.00 96.69 94 PRO A O 1
ATOM 752 N N . PHE A 1 95 ? 21.551 17.631 -14.446 1.00 94.50 95 PHE A N 1
ATOM 753 C CA . PHE A 1 95 ? 22.657 17.617 -15.398 1.00 94.50 95 PHE A CA 1
ATOM 754 C C . PHE A 1 95 ? 22.778 18.995 -16.043 1.00 94.50 95 PHE A C 1
ATOM 756 O O . PHE A 1 95 ? 21.783 19.498 -16.556 1.00 94.50 95 PHE A O 1
ATOM 763 N N . GLY A 1 96 ? 23.973 19.597 -15.972 1.00 81.31 96 GLY A N 1
ATOM 764 C CA . GLY A 1 96 ? 24.346 20.868 -16.613 1.00 81.31 96 GLY A CA 1
ATOM 765 C C . GLY A 1 96 ? 23.220 21.903 -16.737 1.00 81.31 96 GLY A C 1
ATOM 766 O O . GLY A 1 96 ? 22.524 21.936 -17.743 1.00 81.31 96 GLY A O 1
ATOM 767 N N . GLY A 1 97 ? 23.026 22.758 -15.730 1.00 90.19 97 GLY A N 1
ATOM 768 C CA . GLY A 1 97 ? 22.035 23.846 -15.779 1.00 90.19 97 GLY A CA 1
ATOM 769 C C . GLY A 1 97 ? 20.556 23.419 -15.785 1.00 90.19 97 GLY A C 1
ATOM 770 O O . GLY A 1 97 ? 19.688 24.284 -15.717 1.00 90.19 97 GLY A O 1
ATOM 771 N N . GLY A 1 98 ? 20.244 22.118 -15.818 1.00 94.56 98 GLY A N 1
ATOM 772 C CA . GLY A 1 98 ? 18.871 21.619 -15.850 1.00 94.56 98 GLY A CA 1
ATOM 773 C C . GLY A 1 98 ? 18.721 20.174 -15.372 1.00 94.56 98 GLY A C 1
ATOM 774 O O . GLY A 1 98 ? 19.506 19.671 -14.566 1.00 94.56 98 GLY A O 1
ATOM 775 N N . ARG A 1 99 ? 17.660 19.508 -15.843 1.00 96.25 99 ARG A N 1
ATOM 776 C CA . ARG A 1 99 ? 17.399 18.083 -15.591 1.00 96.25 99 ARG A CA 1
ATOM 777 C C . ARG A 1 99 ? 17.572 17.300 -16.888 1.00 96.25 99 ARG A C 1
ATOM 779 O O . ARG A 1 99 ? 17.019 17.688 -17.912 1.00 96.25 99 ARG A O 1
ATOM 786 N N . CYS A 1 100 ? 18.300 16.193 -16.825 1.00 95.62 100 CYS A N 1
ATOM 787 C CA . CYS A 1 100 ? 18.359 15.202 -17.888 1.00 95.62 100 CYS A CA 1
ATOM 788 C C . CYS A 1 100 ? 17.252 14.167 -17.681 1.00 95.62 100 CYS A C 1
ATOM 790 O O . CYS A 1 100 ? 17.089 13.642 -16.579 1.00 95.62 100 CYS A O 1
ATOM 792 N N . HIS A 1 101 ? 16.521 13.875 -18.752 1.00 95.12 101 HIS A N 1
ATOM 793 C CA . HIS A 1 101 ? 15.506 12.830 -18.821 1.00 95.12 101 HIS A CA 1
ATOM 794 C C . HIS A 1 101 ? 16.014 11.773 -19.811 1.00 95.12 101 HIS A C 1
ATOM 796 O O . HIS A 1 101 ? 15.804 11.933 -21.015 1.00 95.12 101 HIS A O 1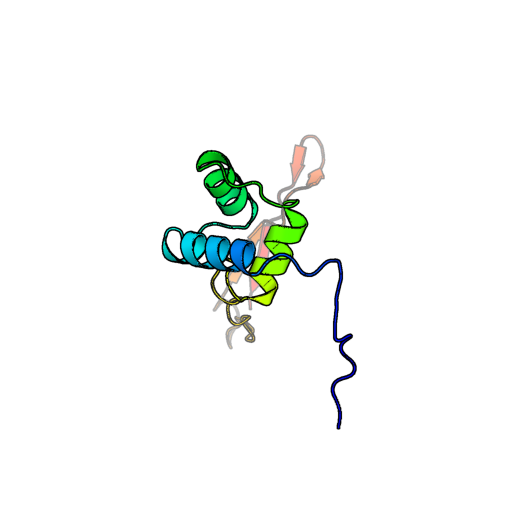
ATOM 802 N N . PRO A 1 102 ? 16.758 10.749 -19.358 1.00 94.94 102 PRO A N 1
ATOM 803 C CA . PRO A 1 102 ? 17.336 9.761 -20.260 1.00 94.94 102 PRO A CA 1
ATOM 804 C C . PRO A 1 102 ? 16.233 8.922 -20.910 1.00 94.94 102 PRO A C 1
ATOM 806 O O . PRO A 1 102 ? 15.460 8.266 -20.211 1.00 94.94 102 PRO A O 1
ATOM 809 N N . LEU A 1 103 ? 16.185 8.932 -22.242 1.00 95.31 103 LEU A N 1
ATOM 810 C CA . LEU A 1 103 ? 15.399 7.986 -23.030 1.00 95.31 103 LEU A CA 1
ATOM 811 C C . LEU A 1 103 ? 16.212 6.700 -23.187 1.00 95.31 103 LEU A C 1
ATOM 813 O O . LEU A 1 103 ? 17.320 6.733 -23.723 1.00 95.31 103 LEU A O 1
ATOM 817 N N . THR A 1 104 ? 15.669 5.578 -22.733 1.00 94.38 104 THR A N 1
ATOM 818 C CA . THR A 1 104 ? 16.222 4.251 -22.991 1.00 94.38 104 THR A CA 1
ATOM 819 C C . THR A 1 104 ? 15.438 3.574 -24.098 1.00 94.38 104 THR A C 1
ATOM 821 O O . THR A 1 104 ? 14.210 3.571 -24.069 1.00 94.38 104 THR A O 1
ATOM 824 N N . LEU A 1 105 ? 16.162 3.018 -25.067 1.00 94.31 105 LEU A N 1
ATOM 825 C CA . LEU A 1 105 ? 15.632 2.223 -26.167 1.00 94.31 105 LEU A CA 1
ATOM 826 C C . LEU A 1 105 ? 16.296 0.851 -26.116 1.00 94.31 105 LEU A C 1
ATOM 828 O O . LEU A 1 105 ? 17.521 0.761 -26.013 1.00 94.31 105 LEU A O 1
ATOM 832 N N . LEU A 1 106 ? 15.474 -0.185 -26.191 1.00 91.75 106 LEU A N 1
ATOM 833 C CA . LEU A 1 106 ? 15.872 -1.577 -26.313 1.00 91.75 106 LEU A CA 1
ATOM 834 C C . LEU A 1 106 ? 15.153 -2.169 -27.528 1.00 91.75 106 LEU A C 1
ATOM 836 O O . LEU A 1 106 ? 13.944 -1.993 -27.659 1.00 91.75 106 LEU A O 1
ATOM 840 N N . ASP A 1 107 ? 15.906 -2.813 -28.413 1.00 92.25 107 ASP A N 1
ATOM 841 C CA . ASP A 1 107 ? 15.384 -3.616 -29.523 1.00 92.25 107 ASP A CA 1
ATOM 842 C C . ASP A 1 107 ? 15.442 -5.078 -29.069 1.00 92.25 107 ASP A C 1
ATOM 844 O O . ASP A 1 107 ? 16.542 -5.617 -28.939 1.00 92.25 107 ASP A O 1
ATOM 848 N N . ASP A 1 108 ? 14.284 -5.637 -28.712 1.00 83.31 108 ASP A N 1
ATOM 849 C CA . ASP A 1 108 ? 14.118 -6.913 -27.992 1.00 83.31 108 ASP A CA 1
ATOM 850 C C . ASP A 1 108 ? 13.140 -7.827 -28.736 1.00 83.31 108 ASP A C 1
ATOM 852 O O . ASP A 1 108 ? 12.078 -7.343 -29.186 1.00 83.31 108 ASP A O 1
#

Mean predicted aligned error: 11.83 Å